Protein AF-A0A832CTZ8-F1 (afdb_monomer_lite)

Foldseek 3Di:
DPDLVVLLCCLAVVDPAPLLNLLLCLPPLNLVQLVVLVVVCVVVVNPDDSCVSDDPVSSVVSSVSSVVSSPDDNVRSNVSNVVSCVPGVPRSVVVVVSVPPD

Sequence (102 aa):
MSNIKSEILKLIDENRSPWVKAAFYSNPRVSSILEKLIDLWEANNRVGIPLDYATKEELEELYNIALSYAYMSDEEARSHLWSISGKSEGSFLSFIRRLLKR

Structure (mmCIF, N/CA/C/O backbone):
data_AF-A0A832CTZ8-F1
#
_entry.id   AF-A0A832CTZ8-F1
#
loop_
_atom_site.group_PDB
_atom_site.id
_atom_site.type_symbol
_atom_site.label_atom_id
_atom_site.label_alt_id
_atom_site.label_comp_id
_atom_site.label_asym_id
_atom_site.label_entity_id
_atom_site.label_seq_id
_atom_site.pdbx_PDB_ins_code
_atom_site.Cartn_x
_atom_site.Cartn_y
_atom_site.Cartn_z
_atom_site.occupancy
_atom_site.B_iso_or_equiv
_atom_site.auth_seq_id
_atom_site.auth_comp_id
_atom_site.auth_asym_id
_atom_site.auth_atom_id
_atom_site.pdbx_PDB_model_num
ATOM 1 N N . MET A 1 1 ? 2.331 21.686 2.764 1.00 40.03 1 MET A N 1
ATOM 2 C CA . MET A 1 1 ? 2.605 20.303 3.203 1.00 40.03 1 MET A CA 1
ATOM 3 C C . MET A 1 1 ? 2.461 19.379 2.010 1.00 40.03 1 MET A C 1
ATOM 5 O O . MET A 1 1 ? 1.340 19.201 1.545 1.00 40.03 1 MET A O 1
ATOM 9 N N . SER A 1 2 ? 3.562 18.832 1.498 1.00 51.06 2 SER A N 1
ATOM 10 C CA . SER A 1 2 ? 3.507 17.723 0.542 1.00 51.06 2 SER A CA 1
ATOM 11 C C . SER A 1 2 ? 2.820 16.549 1.234 1.00 51.06 2 SER A C 1
ATOM 13 O O . SER A 1 2 ? 3.264 16.087 2.282 1.00 51.06 2 SER A O 1
ATOM 15 N N . ASN A 1 3 ? 1.649 16.165 0.737 1.00 78.25 3 ASN A N 1
ATOM 16 C CA . ASN A 1 3 ? 0.855 15.099 1.326 1.00 78.25 3 ASN A CA 1
ATOM 17 C C . ASN A 1 3 ? 1.523 13.785 0.902 1.00 78.25 3 ASN A C 1
ATOM 19 O O . ASN A 1 3 ? 1.448 13.444 -0.275 1.00 78.25 3 ASN A O 1
ATOM 23 N N . ILE A 1 4 ? 2.193 13.078 1.820 1.00 81.38 4 ILE A N 1
ATOM 24 C CA . ILE A 1 4 ? 2.874 11.792 1.543 1.00 81.38 4 ILE A CA 1
ATOM 25 C C . ILE A 1 4 ? 1.951 10.841 0.763 1.00 81.38 4 ILE A C 1
ATOM 27 O O . ILE A 1 4 ? 2.375 10.177 -0.177 1.00 81.38 4 ILE A O 1
ATOM 31 N N . LYS A 1 5 ? 0.648 10.870 1.069 1.00 81.06 5 LYS A N 1
ATOM 32 C CA . LYS A 1 5 ? -0.400 10.155 0.328 1.00 81.06 5 LYS A CA 1
ATOM 33 C C . LYS A 1 5 ? -0.385 10.466 -1.170 1.00 81.06 5 LYS A C 1
ATOM 35 O O . LYS A 1 5 ? -0.394 9.558 -1.992 1.00 81.06 5 LYS A O 1
ATOM 40 N N . SER A 1 6 ? -0.348 11.746 -1.530 1.00 81.75 6 SER A N 1
ATOM 41 C CA . SER A 1 6 ? -0.296 12.183 -2.926 1.00 81.75 6 SER A CA 1
ATOM 42 C C . SER A 1 6 ? 1.012 11.791 -3.606 1.00 81.75 6 SER A C 1
ATOM 44 O O . SER A 1 6 ? 1.000 11.531 -4.802 1.00 81.75 6 SER A O 1
ATOM 46 N N . GLU A 1 7 ? 2.127 11.726 -2.879 1.00 84.69 7 GLU A N 1
ATOM 47 C CA . GLU A 1 7 ? 3.393 11.265 -3.457 1.00 84.69 7 GLU A CA 1
ATOM 48 C C . GLU A 1 7 ? 3.398 9.757 -3.705 1.00 84.69 7 GLU A C 1
ATOM 50 O O . GLU A 1 7 ? 3.804 9.342 -4.785 1.00 84.69 7 GLU A O 1
ATOM 55 N N . ILE A 1 8 ? 2.869 8.941 -2.786 1.00 84.38 8 ILE A N 1
ATOM 56 C CA . ILE A 1 8 ? 2.699 7.491 -3.000 1.00 84.38 8 ILE A CA 1
ATOM 57 C C . ILE A 1 8 ? 1.855 7.236 -4.254 1.00 84.38 8 ILE A C 1
ATOM 59 O O . ILE A 1 8 ? 2.241 6.445 -5.115 1.00 84.38 8 ILE A O 1
ATOM 63 N N . LEU A 1 9 ? 0.728 7.942 -4.385 1.00 80.50 9 LEU A N 1
ATOM 64 C CA . LEU A 1 9 ? -0.145 7.826 -5.555 1.00 80.50 9 LEU A CA 1
ATOM 65 C C . LEU A 1 9 ? 0.576 8.254 -6.842 1.00 80.50 9 LEU A C 1
ATOM 67 O O . LEU A 1 9 ? 0.454 7.589 -7.861 1.00 80.50 9 LEU A O 1
ATOM 71 N N . LYS A 1 10 ? 1.399 9.301 -6.812 1.00 84.12 10 LYS A N 1
ATOM 72 C CA . LYS A 1 10 ? 2.206 9.685 -7.981 1.00 84.12 10 LYS A CA 1
ATOM 73 C C . LYS A 1 10 ? 3.261 8.641 -8.342 1.00 84.12 10 LYS A C 1
ATOM 75 O O . LYS A 1 10 ? 3.420 8.294 -9.506 1.00 84.12 10 LYS A O 1
ATOM 80 N N . LEU A 1 11 ? 3.978 8.124 -7.349 1.00 83.06 11 LEU A N 1
ATOM 81 C CA . LEU A 1 11 ? 5.069 7.171 -7.559 1.00 83.06 11 LEU A CA 1
ATOM 82 C C . LEU A 1 11 ? 4.580 5.819 -8.076 1.00 83.06 11 LEU A C 1
ATOM 84 O O . LEU A 1 11 ? 5.297 5.167 -8.835 1.00 83.06 11 LEU A O 1
ATOM 88 N N . ILE A 1 12 ? 3.380 5.407 -7.662 1.00 81.12 12 ILE A N 1
ATOM 89 C CA . ILE A 1 12 ? 2.809 4.105 -7.999 1.00 81.12 12 ILE A CA 1
ATOM 90 C C . ILE A 1 12 ? 1.706 4.238 -9.043 1.00 81.12 12 ILE A C 1
ATOM 92 O O . ILE A 1 12 ? 1.851 3.686 -10.128 1.00 81.12 12 ILE A O 1
ATOM 96 N N . ASP A 1 13 ? 0.630 4.979 -8.770 1.00 73.00 13 ASP A N 1
ATOM 97 C CA . ASP A 1 13 ? -0.542 5.058 -9.652 1.00 73.00 13 ASP A CA 1
ATOM 98 C C . ASP A 1 13 ? -0.314 5.889 -10.921 1.00 73.00 13 ASP A C 1
ATOM 100 O O . ASP A 1 13 ? -0.854 5.535 -11.973 1.00 73.00 13 ASP A O 1
ATOM 104 N N . GLU A 1 14 ? 0.511 6.936 -10.882 1.00 75.19 14 GLU A N 1
ATOM 105 C CA . GLU A 1 14 ? 0.900 7.670 -12.100 1.00 75.19 14 GLU A CA 1
ATOM 106 C C . GLU A 1 14 ? 2.086 7.018 -12.833 1.00 75.19 14 GLU A C 1
ATOM 108 O O . GLU A 1 14 ? 2.433 7.427 -13.946 1.00 75.19 14 GLU A O 1
ATOM 113 N N . ASN A 1 15 ? 2.680 5.959 -12.268 1.00 74.56 15 ASN A N 1
ATOM 114 C CA . ASN A 1 15 ? 3.728 5.209 -12.946 1.00 74.56 15 ASN A CA 1
ATOM 115 C C . ASN A 1 15 ? 3.167 4.506 -14.188 1.00 74.56 15 ASN A C 1
ATOM 117 O O . ASN A 1 15 ? 2.131 3.832 -14.143 1.00 74.56 15 ASN A O 1
ATOM 121 N N . ARG A 1 16 ? 3.878 4.646 -15.312 1.00 70.69 16 ARG A N 1
ATOM 122 C CA . ARG A 1 16 ? 3.515 4.014 -16.587 1.00 70.69 16 ARG A CA 1
ATOM 123 C C . ARG A 1 16 ? 3.597 2.493 -16.531 1.00 70.69 16 ARG A C 1
ATOM 125 O O . ARG A 1 16 ? 2.933 1.838 -17.330 1.00 70.69 16 ARG A O 1
ATOM 132 N N . SER A 1 17 ? 4.393 1.945 -15.617 1.00 77.88 17 SER A N 1
ATOM 133 C CA . SER A 1 17 ? 4.612 0.510 -15.516 1.00 77.88 17 SER A CA 1
ATOM 134 C C . SER A 1 17 ? 3.508 -0.185 -14.711 1.00 77.88 17 SER A C 1
ATOM 136 O O . SER A 1 17 ? 3.421 -0.003 -13.492 1.00 77.88 17 SER A O 1
ATOM 138 N N . PRO A 1 18 ? 2.678 -1.043 -15.334 1.00 77.12 18 PRO A N 1
ATOM 139 C CA . PRO A 1 18 ? 1.722 -1.863 -14.592 1.00 77.12 18 PRO A CA 1
ATOM 140 C C . PRO A 1 18 ? 2.424 -2.887 -13.682 1.00 77.12 18 PRO A C 1
ATOM 142 O O . PRO A 1 18 ? 1.847 -3.313 -12.682 1.00 77.12 18 PRO A O 1
ATOM 145 N N . TRP A 1 19 ? 3.674 -3.253 -13.988 1.00 80.44 19 TRP A N 1
ATOM 146 C CA . TRP A 1 19 ? 4.467 -4.194 -13.195 1.00 80.44 19 TRP A CA 1
ATOM 147 C C . TRP A 1 19 ? 4.918 -3.596 -11.870 1.00 80.44 19 TRP A C 1
ATOM 149 O O . TRP A 1 19 ? 4.834 -4.275 -10.851 1.00 80.44 19 TRP A O 1
ATOM 159 N N . VAL A 1 20 ? 5.318 -2.322 -11.860 1.00 83.00 20 VAL A N 1
ATOM 160 C CA . VAL A 1 20 ? 5.671 -1.595 -10.628 1.00 83.00 20 VAL A CA 1
ATOM 161 C C . VAL A 1 20 ? 4.480 -1.549 -9.671 1.00 83.00 20 VAL A C 1
ATOM 163 O O . VAL A 1 20 ? 4.626 -1.867 -8.491 1.00 83.00 20 VAL A O 1
ATOM 166 N N . LYS A 1 21 ? 3.279 -1.258 -10.188 1.00 83.06 21 LYS A N 1
ATOM 167 C CA . LYS A 1 21 ? 2.038 -1.283 -9.397 1.00 83.06 21 LYS A CA 1
ATOM 168 C C . LYS A 1 21 ? 1.777 -2.664 -8.809 1.00 83.06 21 LYS A C 1
ATOM 170 O O . LYS A 1 21 ? 1.568 -2.801 -7.606 1.00 83.06 21 LYS A O 1
ATOM 175 N N . ALA A 1 22 ? 1.814 -3.694 -9.652 1.00 79.94 22 ALA A N 1
ATOM 176 C CA . ALA A 1 22 ? 1.572 -5.063 -9.218 1.00 79.94 22 ALA A CA 1
ATOM 177 C C . ALA A 1 22 ? 2.601 -5.524 -8.171 1.00 79.94 22 ALA A C 1
ATOM 179 O O . ALA A 1 22 ? 2.219 -6.122 -7.167 1.00 79.94 22 ALA A O 1
ATOM 180 N N . ALA A 1 23 ? 3.885 -5.214 -8.364 1.00 83.00 23 ALA A N 1
ATOM 181 C CA . ALA A 1 23 ? 4.956 -5.557 -7.431 1.00 83.00 23 ALA A CA 1
ATOM 182 C C . ALA A 1 23 ? 4.792 -4.848 -6.079 1.00 83.00 23 ALA A C 1
ATOM 184 O O . ALA A 1 23 ? 4.916 -5.494 -5.038 1.00 83.00 23 ALA A O 1
ATOM 185 N N . PHE A 1 24 ? 4.442 -3.558 -6.093 1.00 86.06 24 PHE A N 1
ATOM 186 C CA . PHE A 1 24 ? 4.178 -2.777 -4.886 1.00 86.06 24 PHE A CA 1
ATOM 187 C C . PHE A 1 24 ? 3.036 -3.376 -4.060 1.00 86.06 24 PHE A C 1
ATOM 189 O O . PHE A 1 24 ? 3.226 -3.687 -2.886 1.00 86.06 24 PHE A O 1
ATOM 196 N N . TYR A 1 25 ? 1.872 -3.611 -4.671 1.00 82.44 25 TYR A N 1
ATOM 197 C CA . TYR A 1 25 ? 0.723 -4.176 -3.955 1.00 82.44 25 TYR A CA 1
ATOM 198 C C . TYR A 1 25 ? 0.903 -5.648 -3.569 1.00 82.44 25 TYR A C 1
ATOM 200 O O . TYR A 1 25 ? 0.234 -6.128 -2.659 1.00 82.44 25 TYR A O 1
ATOM 208 N N . SER A 1 26 ? 1.809 -6.367 -4.232 1.00 80.12 26 SER A N 1
ATOM 209 C CA . SER A 1 26 ? 2.152 -7.743 -3.860 1.00 80.12 26 SER A CA 1
ATOM 210 C C . SER A 1 26 ? 3.146 -7.814 -2.701 1.00 80.12 26 SER A C 1
ATOM 212 O O . SER A 1 26 ? 3.339 -8.889 -2.133 1.00 80.12 26 SER A O 1
ATOM 214 N N . ASN A 1 27 ? 3.790 -6.702 -2.330 1.00 85.38 27 ASN A N 1
ATOM 215 C CA . ASN A 1 27 ? 4.730 -6.678 -1.219 1.00 85.38 27 ASN A CA 1
ATOM 216 C C . ASN A 1 27 ? 4.008 -7.061 0.095 1.00 85.38 27 ASN A C 1
ATOM 218 O O . ASN A 1 27 ? 3.037 -6.399 0.464 1.00 85.38 27 ASN A O 1
ATOM 222 N N . PRO A 1 28 ? 4.475 -8.086 0.840 1.00 84.62 28 PRO A N 1
ATOM 223 C CA . PRO A 1 28 ? 3.787 -8.562 2.043 1.00 84.62 28 PRO A CA 1
ATOM 224 C C . PRO A 1 28 ? 3.581 -7.484 3.107 1.00 84.62 28 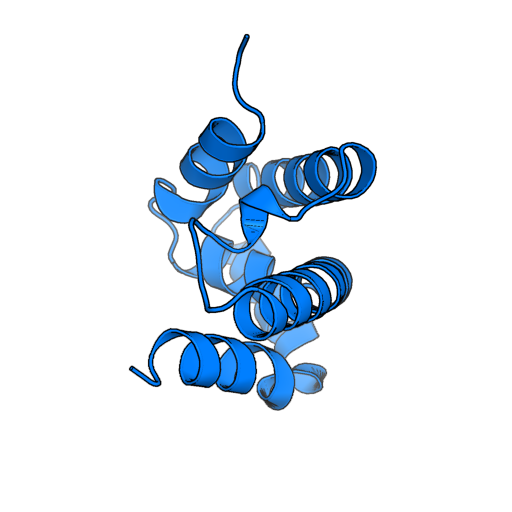PRO A C 1
ATOM 226 O O . PRO A 1 28 ? 2.568 -7.482 3.804 1.00 84.62 28 PRO A O 1
ATOM 229 N N . ARG A 1 29 ? 4.531 -6.549 3.229 1.00 87.50 29 ARG A N 1
ATOM 230 C CA . ARG A 1 29 ? 4.452 -5.458 4.199 1.00 87.50 29 ARG A CA 1
ATOM 231 C C . ARG A 1 29 ? 3.402 -4.432 3.792 1.00 87.50 29 ARG A C 1
ATOM 233 O O . ARG A 1 29 ? 2.584 -4.049 4.622 1.00 87.50 29 ARG A O 1
ATOM 240 N N . VAL A 1 30 ? 3.389 -4.053 2.513 1.00 89.00 30 VAL A N 1
ATOM 241 C CA . VAL A 1 30 ? 2.368 -3.165 1.936 1.00 89.00 30 VAL A CA 1
ATOM 242 C C . VAL A 1 30 ? 0.985 -3.784 2.088 1.00 89.00 30 VAL A C 1
ATOM 244 O O . VAL A 1 30 ? 0.082 -3.117 2.584 1.00 89.00 30 VAL A O 1
ATOM 247 N N . SER A 1 31 ? 0.833 -5.060 1.725 1.00 85.69 31 SER A N 1
ATOM 248 C CA . SER A 1 31 ? -0.449 -5.757 1.833 1.00 85.69 31 SER A CA 1
ATOM 249 C C . SER A 1 31 ? -0.941 -5.803 3.278 1.00 85.69 31 SER A C 1
ATOM 251 O O . SER A 1 31 ? -2.075 -5.428 3.550 1.00 85.69 31 SER A O 1
ATOM 253 N N . SER A 1 32 ? -0.065 -6.137 4.231 1.00 88.25 32 SER A N 1
ATOM 254 C CA . SER A 1 32 ? -0.412 -6.178 5.656 1.00 88.25 32 SER A CA 1
ATOM 255 C C . SER A 1 32 ? -0.886 -4.824 6.201 1.00 88.25 32 SER A C 1
ATOM 257 O O . SER A 1 32 ? -1.878 -4.768 6.929 1.00 88.25 32 SER A O 1
ATOM 259 N N . ILE A 1 33 ? -0.213 -3.729 5.828 1.00 90.81 33 ILE A N 1
ATOM 260 C CA . ILE A 1 33 ? -0.642 -2.374 6.199 1.00 90.81 33 ILE A CA 1
ATOM 261 C C . ILE A 1 33 ? -1.997 -2.075 5.551 1.00 90.81 33 ILE A C 1
ATOM 263 O O . ILE A 1 33 ? -2.947 -1.728 6.245 1.00 90.81 33 ILE A O 1
ATOM 267 N N . LEU A 1 34 ? -2.126 -2.254 4.236 1.00 87.62 34 LEU A N 1
ATOM 268 C CA . LEU A 1 34 ? -3.353 -1.936 3.504 1.00 87.62 34 LEU A CA 1
ATOM 269 C C . LEU A 1 34 ? -4.565 -2.758 3.964 1.00 87.62 34 LEU A C 1
ATOM 271 O O . LEU A 1 34 ? -5.665 -2.213 4.034 1.00 87.62 34 LEU A O 1
ATOM 275 N N . GLU A 1 35 ? -4.385 -4.035 4.299 1.00 87.94 35 GLU A N 1
ATOM 276 C CA . GLU A 1 35 ? -5.436 -4.889 4.860 1.00 87.94 35 GLU A CA 1
ATOM 277 C C . GLU A 1 35 ? -5.978 -4.290 6.162 1.00 87.94 35 GLU A C 1
ATOM 279 O O . GLU A 1 35 ? -7.187 -4.062 6.262 1.00 87.94 35 GLU A O 1
ATOM 284 N N . LYS A 1 36 ? -5.090 -3.914 7.093 1.00 90.88 36 LYS A N 1
ATOM 285 C CA . LYS A 1 36 ? -5.457 -3.227 8.342 1.00 90.88 36 LYS A CA 1
ATOM 286 C C . LYS A 1 36 ? -6.193 -1.911 8.075 1.00 90.88 36 LYS A C 1
ATOM 288 O O . LYS A 1 36 ? -7.196 -1.622 8.726 1.00 90.88 36 LYS A O 1
ATOM 293 N N . LEU A 1 37 ? -5.716 -1.105 7.127 1.00 90.50 37 LEU A N 1
ATOM 294 C CA . LEU A 1 37 ? -6.345 0.177 6.791 1.00 90.50 37 LEU A CA 1
ATOM 295 C C . LEU A 1 37 ? -7.739 0.007 6.198 1.00 90.50 37 LEU A C 1
ATOM 297 O O . LEU A 1 37 ? -8.637 0.789 6.503 1.00 90.50 37 LEU A O 1
ATOM 301 N N . ILE A 1 38 ? -7.937 -1.013 5.364 1.00 86.62 38 ILE A N 1
ATOM 302 C CA . ILE A 1 38 ? -9.261 -1.333 4.836 1.00 86.62 38 ILE A CA 1
ATOM 303 C C . ILE A 1 38 ? -10.175 -1.806 5.959 1.00 86.62 38 ILE A C 1
ATOM 305 O O . ILE A 1 38 ? -11.315 -1.365 5.995 1.00 86.62 38 ILE A O 1
ATOM 309 N N . ASP A 1 39 ? -9.702 -2.642 6.885 1.00 90.25 39 ASP A N 1
ATOM 310 C CA . ASP A 1 39 ? -10.528 -3.082 8.015 1.00 90.25 39 ASP A CA 1
ATOM 311 C C . ASP A 1 39 ? -10.999 -1.883 8.852 1.00 90.25 39 ASP A C 1
ATOM 313 O O . ASP A 1 39 ? -12.171 -1.796 9.219 1.00 90.25 39 ASP A O 1
ATOM 317 N N . LEU A 1 40 ? -10.115 -0.905 9.087 1.00 91.12 40 LEU A N 1
ATOM 318 C CA . LEU A 1 40 ? -10.471 0.355 9.742 1.00 91.12 40 LEU A CA 1
ATOM 319 C C . LEU A 1 40 ? -11.466 1.170 8.911 1.00 91.12 40 LEU A C 1
ATOM 321 O O . LEU A 1 40 ? -12.447 1.673 9.453 1.00 91.12 40 LEU A O 1
ATOM 325 N N . TRP A 1 41 ? -11.249 1.288 7.606 1.00 91.81 41 TRP A N 1
ATOM 326 C CA . TRP A 1 41 ? -12.147 2.002 6.702 1.00 91.81 41 TRP A CA 1
ATOM 327 C C . TRP A 1 41 ? -13.540 1.365 6.668 1.00 91.81 41 TRP A C 1
ATOM 329 O O . TRP A 1 41 ? -14.541 2.067 6.798 1.00 91.81 41 TRP A O 1
ATOM 339 N N . GLU A 1 42 ? -13.628 0.038 6.579 1.00 89.69 42 GLU A N 1
ATOM 340 C CA . GLU A 1 42 ? -14.885 -0.713 6.619 1.00 89.69 42 GLU A CA 1
ATOM 341 C C . GLU A 1 42 ? -15.586 -0.570 7.973 1.00 89.69 42 GLU A C 1
ATOM 343 O O . GLU A 1 42 ? -16.785 -0.285 8.004 1.00 89.69 42 GLU A O 1
ATOM 348 N N . ALA A 1 43 ? -14.846 -0.660 9.082 1.00 92.12 43 ALA A N 1
ATOM 349 C CA . ALA A 1 43 ? -15.379 -0.428 10.425 1.00 92.12 43 ALA A CA 1
ATOM 350 C C . ALA A 1 43 ? -15.903 1.007 10.620 1.00 92.12 43 ALA A C 1
ATOM 352 O O . ALA A 1 43 ? -16.806 1.235 11.423 1.00 92.12 43 ALA A O 1
ATOM 353 N N . ASN A 1 44 ? -15.377 1.972 9.862 1.00 92.06 44 ASN A N 1
ATOM 354 C CA . ASN A 1 44 ? -15.791 3.374 9.884 1.00 92.06 44 ASN A CA 1
ATOM 355 C C . ASN A 1 44 ? -16.744 3.740 8.728 1.00 92.06 44 ASN A C 1
ATOM 357 O O . ASN A 1 44 ? -16.752 4.881 8.267 1.00 92.06 44 ASN A O 1
ATOM 361 N N . ASN A 1 45 ? -17.572 2.796 8.263 1.00 90.19 45 ASN A N 1
ATOM 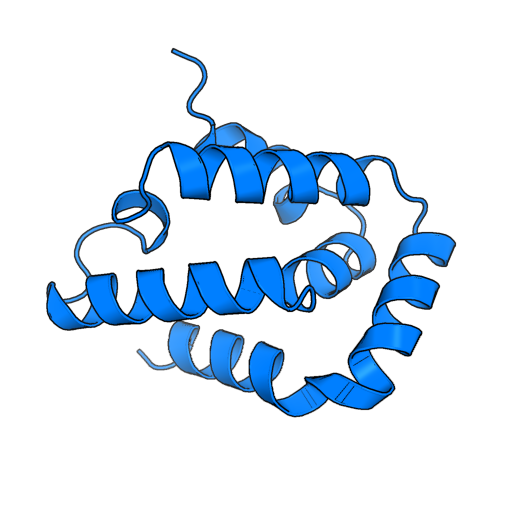362 C CA . ASN A 1 45 ? -18.583 3.004 7.210 1.00 90.19 45 ASN A CA 1
ATOM 363 C C . ASN A 1 45 ? -18.019 3.516 5.876 1.00 90.19 45 ASN A C 1
ATOM 365 O O . ASN A 1 45 ? -18.712 4.199 5.122 1.00 90.19 45 ASN A O 1
ATOM 369 N N . ARG A 1 46 ? -16.765 3.175 5.570 1.00 86.81 46 ARG A N 1
ATOM 370 C CA . ARG A 1 46 ? -16.095 3.514 4.312 1.00 86.81 46 ARG A CA 1
ATOM 371 C C . ARG A 1 46 ? -16.023 5.026 4.042 1.00 86.81 46 ARG A C 1
ATOM 373 O O . ARG A 1 46 ? -16.075 5.462 2.893 1.00 86.81 46 ARG A O 1
ATOM 380 N N . VAL A 1 47 ? -15.900 5.843 5.090 1.00 88.94 47 VAL A N 1
ATOM 381 C CA . VAL A 1 47 ? -15.730 7.299 4.960 1.00 88.94 47 VAL A CA 1
ATOM 382 C C . VAL A 1 47 ? -14.311 7.621 4.470 1.00 88.94 47 VAL A C 1
ATOM 384 O O . VAL A 1 47 ? -13.341 7.107 5.008 1.00 88.94 47 VAL A O 1
ATOM 387 N N . GLY A 1 48 ? -14.162 8.472 3.450 1.00 86.38 48 GLY A N 1
ATOM 388 C CA . GLY A 1 48 ? -12.843 8.829 2.899 1.00 86.38 48 GLY A CA 1
ATOM 389 C C . GLY A 1 48 ? -12.177 7.675 2.139 1.00 86.38 48 GLY A C 1
ATOM 390 O O . GLY A 1 48 ? -12.865 6.887 1.486 1.00 86.38 48 GLY A O 1
ATOM 391 N N . ILE A 1 49 ? -10.846 7.574 2.209 1.00 84.69 49 ILE A N 1
ATOM 392 C CA . ILE A 1 49 ? -10.067 6.469 1.618 1.00 84.69 49 ILE A CA 1
ATOM 393 C C . ILE A 1 49 ? -9.300 5.685 2.697 1.00 84.69 49 ILE A C 1
ATOM 395 O O . ILE A 1 49 ? -8.958 6.259 3.726 1.00 84.69 49 ILE A O 1
ATOM 399 N N . PRO A 1 50 ? -8.936 4.406 2.473 1.00 84.94 50 PRO A N 1
ATOM 400 C CA . PRO A 1 50 ? -8.189 3.615 3.461 1.00 84.94 50 PRO A CA 1
ATOM 401 C C . PRO A 1 50 ? -6.903 4.289 3.969 1.00 84.94 50 PRO A C 1
ATOM 403 O O . PRO A 1 50 ? -6.605 4.248 5.157 1.00 84.94 50 PRO A O 1
ATOM 406 N N . LEU A 1 51 ? -6.178 4.992 3.092 1.00 86.19 51 LEU A N 1
ATOM 407 C CA . LEU A 1 51 ? -4.971 5.754 3.443 1.00 86.19 51 LEU A CA 1
ATOM 408 C C . LEU A 1 51 ? -5.216 6.893 4.451 1.00 86.19 51 LEU A C 1
ATOM 410 O O . LEU A 1 51 ? -4.258 7.369 5.054 1.00 86.19 51 LEU A O 1
ATOM 414 N N . ASP A 1 52 ? -6.457 7.350 4.646 1.00 86.94 52 ASP A N 1
ATOM 415 C CA . ASP A 1 52 ? -6.787 8.343 5.680 1.00 86.94 52 ASP A CA 1
ATOM 416 C C . ASP A 1 52 ? -6.733 7.760 7.096 1.00 86.94 52 ASP A C 1
ATOM 418 O O . ASP A 1 52 ? -6.556 8.508 8.054 1.00 86.94 52 ASP A O 1
ATOM 422 N N . TYR A 1 53 ? -6.840 6.437 7.224 1.00 89.06 53 TYR A N 1
ATOM 423 C CA . TYR A 1 53 ? -6.780 5.717 8.497 1.00 89.06 53 TYR A CA 1
ATOM 424 C C . TYR A 1 53 ? -5.355 5.300 8.870 1.00 89.06 53 TYR A C 1
ATOM 426 O O . TYR A 1 53 ? -5.150 4.701 9.925 1.00 89.06 53 TYR A O 1
ATOM 434 N N . ALA A 1 54 ? -4.379 5.595 8.008 1.00 89.69 54 ALA A N 1
ATOM 435 C CA . ALA A 1 54 ? -2.987 5.234 8.217 1.00 89.69 54 ALA A CA 1
ATOM 436 C C . ALA A 1 54 ? -2.326 6.121 9.263 1.00 89.69 54 ALA A C 1
ATOM 438 O O . ALA A 1 54 ? -2.508 7.344 9.269 1.00 89.69 54 ALA A O 1
ATOM 439 N N . THR A 1 55 ? -1.503 5.515 10.118 1.00 92.06 55 THR A N 1
ATOM 440 C CA . THR A 1 55 ? -0.616 6.303 10.976 1.00 92.06 55 THR A CA 1
ATOM 441 C C . THR A 1 55 ? 0.478 6.963 10.144 1.00 92.06 55 THR A C 1
ATOM 443 O O . THR A 1 55 ? 0.733 6.612 8.987 1.00 92.06 55 THR A O 1
ATOM 446 N N . LYS A 1 56 ? 1.157 7.946 10.739 1.00 89.62 56 LYS A N 1
ATOM 447 C CA . LYS A 1 56 ? 2.274 8.619 10.079 1.00 89.62 56 LYS A CA 1
ATOM 448 C C . LYS A 1 56 ? 3.395 7.629 9.737 1.00 89.62 56 LYS A C 1
ATOM 450 O O . LYS A 1 56 ? 3.924 7.696 8.634 1.00 89.62 56 LYS A O 1
ATOM 455 N N . GLU A 1 57 ? 3.713 6.705 10.641 1.00 90.25 57 GLU A N 1
ATOM 456 C CA . GLU A 1 57 ? 4.734 5.677 10.418 1.00 90.25 57 GLU A CA 1
ATOM 457 C C . GLU A 1 57 ? 4.347 4.729 9.278 1.00 90.25 57 GLU A C 1
ATOM 459 O O . GLU A 1 57 ? 5.178 4.416 8.431 1.00 90.25 57 GLU A O 1
ATOM 464 N N . GLU A 1 58 ? 3.079 4.313 9.209 1.00 91.06 58 GLU A N 1
ATOM 465 C CA . GLU A 1 58 ? 2.576 3.459 8.126 1.00 91.06 58 GLU A CA 1
ATOM 466 C C . GLU A 1 58 ? 2.633 4.175 6.771 1.00 91.06 58 GLU A C 1
ATOM 468 O O . GLU A 1 58 ? 3.001 3.570 5.765 1.00 91.06 58 GLU A O 1
ATOM 473 N N . LEU A 1 59 ? 2.322 5.475 6.735 1.00 90.25 59 LEU A N 1
ATOM 474 C CA . LEU A 1 59 ? 2.457 6.294 5.528 1.00 90.25 59 LEU A CA 1
ATOM 475 C C . LEU A 1 59 ? 3.914 6.441 5.087 1.00 90.25 59 LEU A C 1
ATOM 477 O O . LEU A 1 59 ? 4.201 6.324 3.898 1.00 90.25 59 LEU A O 1
ATOM 481 N N . GLU A 1 60 ? 4.831 6.689 6.020 1.00 90.75 60 GLU A N 1
ATOM 482 C CA . GLU A 1 60 ? 6.266 6.762 5.727 1.00 90.75 60 GLU A CA 1
ATOM 483 C C . GLU A 1 60 ? 6.799 5.414 5.226 1.00 90.75 60 GLU A C 1
ATOM 485 O O . GLU A 1 60 ? 7.577 5.367 4.273 1.00 90.75 60 GLU A O 1
ATOM 490 N N . GLU A 1 61 ? 6.345 4.305 5.807 1.00 91.25 61 GLU A N 1
ATOM 491 C CA . GLU A 1 61 ? 6.727 2.963 5.377 1.00 91.25 61 GLU A CA 1
ATOM 492 C C . GLU A 1 61 ? 6.22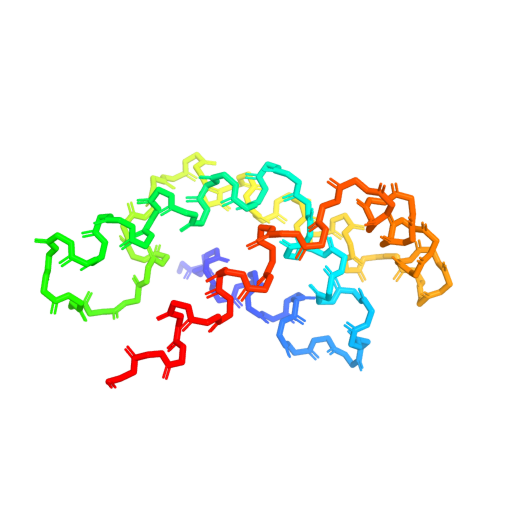0 2.653 3.960 1.00 91.25 61 GLU A C 1
ATOM 494 O O . GLU A 1 61 ? 7.006 2.252 3.098 1.00 91.25 61 GLU A O 1
ATOM 499 N N . LEU A 1 62 ? 4.941 2.923 3.676 1.00 89.50 62 LEU A N 1
ATOM 500 C CA . LEU A 1 62 ? 4.375 2.793 2.329 1.00 89.50 62 LEU A CA 1
ATOM 501 C C . LEU A 1 62 ? 5.120 3.664 1.312 1.00 89.50 62 LEU A C 1
ATOM 503 O O . LEU A 1 62 ? 5.374 3.216 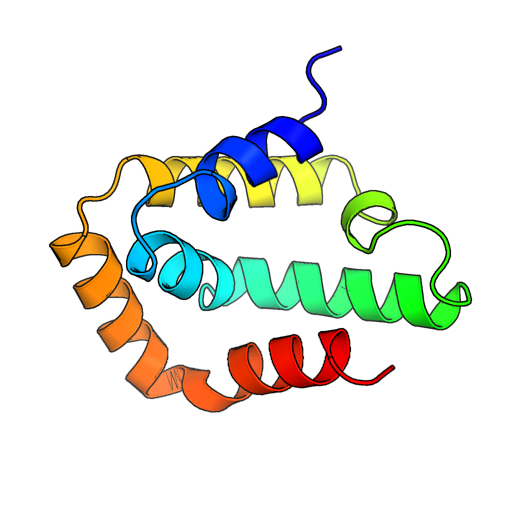0.195 1.00 89.50 62 LEU A O 1
ATOM 507 N N . TYR A 1 63 ? 5.507 4.880 1.696 1.00 90.44 63 TYR A N 1
ATOM 508 C CA . TYR A 1 63 ? 6.265 5.795 0.846 1.00 90.44 63 TYR A CA 1
ATOM 509 C C . TYR A 1 63 ? 7.677 5.296 0.534 1.00 90.44 63 TYR A C 1
ATOM 511 O O . TYR A 1 63 ? 8.080 5.287 -0.628 1.00 90.44 63 TYR A O 1
ATOM 519 N N . ASN A 1 64 ? 8.412 4.811 1.533 1.00 90.44 64 ASN A N 1
ATOM 520 C CA . ASN A 1 64 ? 9.757 4.267 1.330 1.00 90.44 64 ASN A CA 1
ATOM 521 C C . ASN A 1 64 ? 9.745 3.033 0.417 1.00 90.44 64 ASN A C 1
ATOM 523 O O . ASN A 1 64 ? 10.605 2.876 -0.458 1.00 90.44 64 ASN A O 1
ATOM 527 N N . ILE A 1 65 ? 8.740 2.171 0.581 1.00 89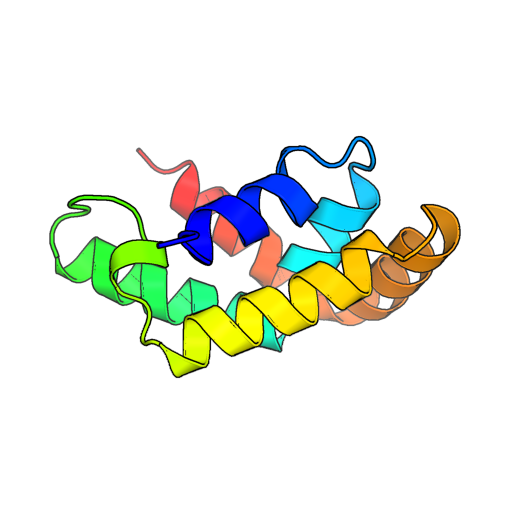.88 65 ILE A N 1
ATOM 528 C CA . ILE A 1 65 ? 8.550 1.019 -0.299 1.00 89.88 65 ILE A CA 1
ATOM 529 C C . ILE A 1 65 ? 8.173 1.492 -1.708 1.00 89.88 65 ILE A C 1
ATOM 531 O O . ILE A 1 65 ? 8.738 1.006 -2.687 1.00 89.88 65 ILE A O 1
ATOM 535 N N . ALA A 1 66 ? 7.277 2.475 -1.825 1.00 88.00 66 ALA A N 1
ATOM 536 C CA . ALA A 1 66 ? 6.860 3.025 -3.110 1.00 88.00 66 ALA A CA 1
ATOM 537 C C . ALA A 1 66 ? 8.030 3.630 -3.892 1.00 88.00 66 ALA A C 1
ATOM 539 O O . ALA A 1 66 ? 8.169 3.354 -5.080 1.00 88.00 66 ALA A O 1
ATOM 540 N N . LEU A 1 67 ? 8.905 4.388 -3.224 1.00 88.69 67 LEU A N 1
ATOM 541 C CA . LEU A 1 67 ? 10.139 4.906 -3.817 1.00 88.69 67 LEU A CA 1
ATOM 542 C C . LEU A 1 67 ? 11.009 3.773 -4.359 1.00 88.69 67 LEU A C 1
ATOM 544 O O . LEU A 1 67 ? 11.439 3.827 -5.506 1.00 88.69 67 LEU A O 1
ATOM 548 N N . SER A 1 68 ? 11.222 2.725 -3.560 1.00 86.75 68 SER A N 1
ATOM 549 C CA . SER A 1 68 ? 12.068 1.592 -3.950 1.00 86.75 68 SER A CA 1
ATOM 550 C C . SER A 1 68 ? 11.586 0.940 -5.247 1.00 86.75 68 SER A C 1
ATOM 552 O O . SER A 1 68 ? 12.395 0.668 -6.127 1.00 86.75 68 SER A O 1
ATOM 554 N N . TYR A 1 69 ? 10.273 0.744 -5.398 1.00 84.12 69 TYR A N 1
ATOM 555 C CA . TYR A 1 69 ? 9.693 0.188 -6.623 1.00 84.12 69 TYR A CA 1
ATOM 556 C C . TYR A 1 69 ? 9.608 1.199 -7.775 1.00 84.12 69 TYR A C 1
ATOM 558 O O . TYR A 1 69 ? 9.722 0.803 -8.929 1.00 84.12 69 TYR A O 1
ATOM 566 N N . ALA A 1 70 ? 9.429 2.492 -7.500 1.00 83.31 70 ALA A N 1
ATOM 567 C CA . ALA A 1 70 ? 9.342 3.523 -8.536 1.00 83.31 70 ALA A CA 1
ATOM 568 C C . ALA A 1 70 ? 10.661 3.727 -9.299 1.00 83.31 70 ALA A C 1
ATOM 570 O O . ALA A 1 70 ? 10.629 4.101 -10.470 1.00 83.31 70 ALA A O 1
ATOM 571 N N . TYR A 1 71 ? 11.801 3.466 -8.655 1.00 81.50 71 TYR A N 1
ATOM 572 C CA . TYR A 1 71 ? 13.117 3.491 -9.300 1.00 81.50 71 TYR A CA 1
ATOM 573 C C . TYR A 1 71 ? 13.509 2.160 -9.963 1.00 81.50 71 TYR A C 1
ATOM 575 O O . TYR A 1 71 ? 14.554 2.108 -10.607 1.00 81.50 71 TYR A O 1
ATOM 583 N N . MET A 1 72 ? 12.701 1.101 -9.829 1.00 80.38 72 MET A N 1
ATOM 584 C CA . MET A 1 72 ? 12.956 -0.178 -10.498 1.00 80.38 72 MET A CA 1
ATOM 585 C C . MET A 1 72 ? 12.533 -0.137 -11.965 1.00 80.38 72 MET A C 1
ATOM 587 O O . MET A 1 72 ? 11.514 0.448 -12.335 1.00 80.38 72 MET A O 1
ATOM 591 N N . SER A 1 73 ? 13.295 -0.839 -12.796 1.00 81.12 73 SER A N 1
ATOM 592 C CA . SER A 1 73 ? 12.934 -1.114 -14.185 1.00 81.12 73 SER A CA 1
ATOM 593 C C . SER A 1 73 ? 11.789 -2.128 -14.260 1.00 81.12 73 SER A C 1
ATOM 595 O O . SER A 1 73 ? 11.618 -2.962 -13.371 1.00 81.12 73 SER A O 1
ATOM 597 N N . ASP A 1 74 ? 11.043 -2.134 -15.367 1.00 77.56 74 ASP A N 1
ATOM 598 C CA . ASP A 1 74 ? 9.947 -3.092 -15.600 1.00 77.56 74 ASP A CA 1
ATOM 599 C C . ASP A 1 74 ? 10.379 -4.557 -15.433 1.00 77.56 74 ASP A C 1
ATOM 601 O O . ASP A 1 74 ? 9.630 -5.372 -14.892 1.00 77.56 74 ASP A O 1
ATOM 605 N N . GLU A 1 75 ? 11.592 -4.894 -15.875 1.00 80.38 75 GLU A N 1
ATOM 606 C CA . GLU A 1 75 ? 12.153 -6.241 -15.750 1.00 80.38 75 GLU A CA 1
ATOM 607 C C . GLU A 1 75 ? 12.445 -6.616 -14.290 1.00 80.38 75 GLU A C 1
ATOM 609 O O . GLU A 1 75 ? 12.122 -7.723 -13.854 1.00 80.38 75 GLU A O 1
ATOM 614 N N . GLU A 1 76 ? 12.960 -5.672 -13.500 1.00 81.25 76 GLU A N 1
ATOM 615 C CA . GLU A 1 76 ? 13.222 -5.855 -12.070 1.00 81.25 76 GLU A CA 1
ATOM 616 C C . GLU A 1 76 ? 11.914 -5.993 -11.289 1.00 81.25 76 GLU A C 1
ATOM 618 O O . GLU A 1 76 ? 11.761 -6.924 -10.496 1.00 81.25 76 GLU A O 1
ATOM 623 N N . ALA A 1 77 ? 10.934 -5.129 -11.571 1.00 79.38 77 ALA A N 1
ATOM 624 C CA . ALA A 1 77 ? 9.609 -5.183 -10.964 1.00 79.38 77 ALA A CA 1
ATOM 625 C C . ALA A 1 77 ? 8.903 -6.508 -11.279 1.00 79.38 77 ALA A C 1
ATOM 627 O O . ALA A 1 77 ? 8.322 -7.135 -10.391 1.00 79.38 77 ALA A O 1
ATOM 628 N N . ARG A 1 78 ? 8.996 -6.983 -12.526 1.00 76.00 78 ARG A N 1
ATOM 629 C CA . ARG A 1 78 ? 8.424 -8.267 -12.945 1.00 76.00 78 ARG A CA 1
ATOM 630 C C . ARG A 1 78 ? 9.140 -9.458 -12.308 1.00 76.00 78 ARG A C 1
ATOM 632 O O . ARG A 1 78 ? 8.470 -10.406 -11.901 1.00 76.00 78 ARG A O 1
ATOM 639 N N . SER A 1 79 ? 10.466 -9.412 -12.187 1.00 81.62 79 SER A N 1
ATOM 640 C CA . SER A 1 79 ? 11.253 -10.442 -11.496 1.00 81.62 79 SER A CA 1
ATOM 641 C C . SER A 1 79 ? 10.889 -10.522 -10.009 1.00 81.62 79 SER A C 1
ATOM 643 O O . SER A 1 79 ? 10.580 -11.602 -9.493 1.00 81.62 79 SER A O 1
ATOM 645 N N . HIS A 1 80 ? 10.805 -9.371 -9.334 1.00 78.12 80 HIS A N 1
ATOM 646 C CA . HIS A 1 80 ? 10.330 -9.279 -7.954 1.00 78.12 80 HIS A CA 1
ATOM 647 C C . HIS A 1 80 ? 8.908 -9.814 -7.808 1.00 78.12 80 HIS A C 1
ATOM 649 O O . HIS A 1 80 ? 8.645 -10.621 -6.917 1.00 78.12 80 HIS A O 1
ATOM 655 N N . LEU A 1 81 ? 8.003 -9.408 -8.700 1.00 73.25 81 LEU A N 1
ATOM 656 C CA . LEU A 1 81 ? 6.626 -9.878 -8.695 1.00 73.25 81 LEU A CA 1
ATOM 657 C C . LEU A 1 81 ? 6.554 -11.393 -8.873 1.00 73.25 81 LEU A C 1
ATOM 659 O O . LEU A 1 81 ? 5.816 -12.024 -8.137 1.00 73.25 81 LEU A O 1
ATOM 663 N N . TRP A 1 82 ? 7.316 -11.996 -9.788 1.00 70.50 82 TRP A N 1
ATOM 664 C CA . TRP A 1 82 ? 7.321 -13.450 -9.994 1.00 70.50 82 TRP A CA 1
ATOM 665 C C . TRP A 1 82 ? 7.837 -14.208 -8.763 1.00 70.50 82 TRP A C 1
ATOM 667 O O . TRP A 1 82 ? 7.240 -15.199 -8.339 1.00 70.50 82 TRP A O 1
ATOM 677 N N . SER A 1 83 ? 8.891 -13.688 -8.130 1.00 70.19 83 SER A N 1
ATOM 678 C CA . SER A 1 83 ? 9.434 -14.225 -6.876 1.00 70.19 83 SER A CA 1
ATOM 679 C C . SER A 1 83 ? 8.415 -14.174 -5.726 1.00 70.19 83 SER A C 1
ATOM 681 O O . SER A 1 83 ? 8.334 -15.090 -4.905 1.00 70.19 83 SER A O 1
ATOM 683 N N . ILE A 1 84 ? 7.586 -13.127 -5.692 1.00 67.50 84 ILE A N 1
ATOM 684 C CA . ILE A 1 84 ? 6.525 -12.936 -4.693 1.00 67.50 84 ILE A CA 1
ATOM 685 C C . ILE A 1 84 ? 5.247 -13.722 -5.058 1.00 67.50 84 ILE A C 1
ATOM 687 O O . ILE A 1 84 ? 4.595 -14.297 -4.187 1.00 67.50 84 ILE A O 1
ATOM 691 N N . SER A 1 85 ? 4.891 -13.786 -6.340 1.00 59.91 85 SER A N 1
ATOM 692 C CA . SER A 1 85 ? 3.674 -14.399 -6.889 1.00 59.91 85 SER A CA 1
ATOM 693 C C . SER A 1 85 ? 3.668 -15.914 -6.722 1.00 59.91 85 SER A C 1
ATOM 695 O O . SER A 1 85 ? 2.619 -16.461 -6.393 1.00 59.91 85 SER A O 1
ATOM 697 N N . GLY A 1 86 ? 4.834 -16.571 -6.769 1.00 56.12 86 GLY A N 1
ATOM 698 C CA . GLY A 1 86 ? 4.970 -17.979 -6.374 1.00 56.12 86 GLY A CA 1
ATOM 699 C C . GLY A 1 86 ? 4.575 -18.275 -4.915 1.00 56.12 86 GLY A C 1
ATOM 700 O O . GLY A 1 86 ? 4.517 -19.440 -4.528 1.00 56.12 86 GLY A O 1
ATOM 701 N N . LYS A 1 87 ? 4.304 -17.242 -4.099 1.00 53.12 87 LYS A N 1
ATOM 702 C CA . LYS A 1 87 ? 3.870 -17.344 -2.696 1.00 53.12 87 LYS A CA 1
ATOM 703 C C . LYS A 1 87 ? 2.581 -16.573 -2.351 1.00 53.12 87 LYS A C 1
ATOM 705 O O . LYS A 1 87 ? 2.013 -16.853 -1.302 1.00 53.12 87 LYS A O 1
ATOM 710 N N . SER A 1 88 ? 2.127 -15.608 -3.164 1.00 53.34 88 SER A N 1
ATOM 711 C CA . SER A 1 88 ? 1.196 -14.545 -2.713 1.00 53.34 88 SER A CA 1
ATOM 712 C C . SER A 1 88 ? 0.039 -14.210 -3.675 1.00 53.34 88 SER A C 1
ATOM 714 O O . SER A 1 88 ? -0.540 -13.126 -3.610 1.00 53.34 88 SER A O 1
ATOM 716 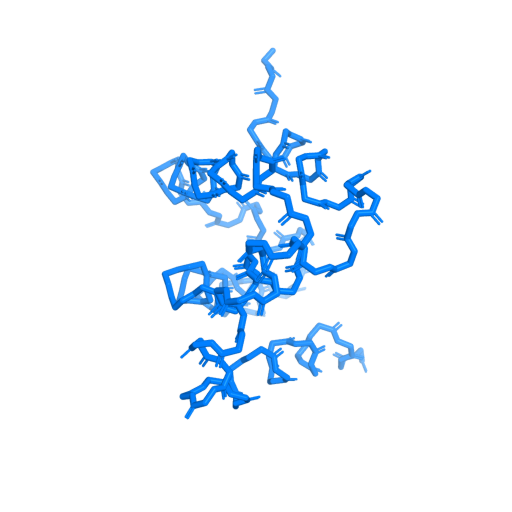N N . GLU A 1 89 ? -0.354 -15.126 -4.565 1.00 52.72 89 GLU A N 1
ATOM 717 C CA . GLU A 1 89 ? -1.514 -14.919 -5.459 1.00 52.72 89 GLU A CA 1
ATOM 718 C C . GLU A 1 89 ? -2.832 -14.667 -4.681 1.00 52.72 89 GLU A C 1
ATOM 720 O O . GLU A 1 89 ? -3.740 -13.988 -5.159 1.00 52.72 89 GLU A O 1
ATOM 725 N N . GLY A 1 90 ? -2.915 -15.151 -3.434 1.00 55.28 90 GLY A N 1
ATOM 726 C CA . GLY A 1 90 ? -4.105 -15.059 -2.587 1.00 55.28 90 GLY A CA 1
ATOM 727 C C . GLY A 1 90 ? -4.383 -13.695 -1.940 1.00 55.28 90 GLY A C 1
ATOM 728 O O . GLY A 1 90 ? -5.556 -13.387 -1.743 1.00 55.28 90 GLY A O 1
ATOM 729 N N . SER A 1 91 ? -3.373 -12.869 -1.621 1.00 61.75 91 SER A N 1
ATOM 730 C CA . SER A 1 91 ? -3.555 -11.614 -0.846 1.00 61.75 91 SER A CA 1
ATOM 731 C C . SER A 1 91 ? -3.867 -10.405 -1.745 1.00 61.75 91 SER A C 1
ATOM 733 O O . SER A 1 91 ? -4.802 -9.651 -1.488 1.00 61.75 91 SER A O 1
ATOM 735 N N . PHE A 1 92 ? -3.200 -10.279 -2.896 1.00 64.25 92 PHE A N 1
ATOM 736 C CA . PHE A 1 92 ? -3.469 -9.184 -3.839 1.00 64.25 92 PHE A CA 1
ATOM 737 C C . PHE A 1 92 ? -4.855 -9.281 -4.502 1.00 64.25 92 PHE A C 1
ATOM 739 O O . PHE A 1 92 ? -5.577 -8.290 -4.626 1.00 64.25 92 PHE A O 1
ATOM 746 N N . LEU A 1 93 ? -5.269 -10.485 -4.913 1.00 62.59 93 LEU A N 1
ATOM 747 C CA . LEU A 1 93 ? -6.580 -10.682 -5.539 1.00 62.59 93 LEU A CA 1
ATOM 748 C C . LEU A 1 93 ? -7.725 -10.508 -4.540 1.00 62.59 93 LEU A C 1
ATOM 750 O O . LEU A 1 93 ? -8.784 -9.993 -4.903 1.00 62.59 93 LEU A O 1
ATOM 754 N N . SER A 1 94 ? -7.525 -10.900 -3.281 1.00 65.56 94 SER A N 1
ATOM 755 C CA . SER A 1 94 ? -8.506 -10.643 -2.226 1.00 65.56 94 SER A CA 1
ATOM 756 C C . SER A 1 94 ? -8.585 -9.153 -1.886 1.00 65.56 94 SER A C 1
ATOM 758 O O . SER A 1 94 ? -9.699 -8.648 -1.739 1.00 65.56 94 SER A O 1
ATOM 760 N N . PHE A 1 95 ? -7.461 -8.428 -1.906 1.00 66.62 95 PHE A N 1
ATOM 761 C CA . PHE A 1 95 ? -7.418 -6.965 -1.812 1.00 66.62 95 PHE A CA 1
ATOM 762 C C . PHE A 1 95 ? -8.221 -6.278 -2.932 1.00 66.62 95 PHE A C 1
ATOM 764 O O . PHE A 1 95 ? -9.161 -5.532 -2.643 1.00 66.62 95 PHE A O 1
ATOM 771 N N . ILE A 1 96 ? -7.940 -6.582 -4.208 1.00 65.19 96 ILE A N 1
ATOM 772 C CA . ILE A 1 96 ? -8.687 -6.015 -5.351 1.00 65.19 96 ILE A CA 1
ATOM 773 C C . ILE A 1 96 ? -10.172 -6.361 -5.256 1.00 65.19 96 ILE A C 1
ATOM 775 O O . ILE A 1 96 ? -11.036 -5.508 -5.468 1.00 65.19 96 ILE A O 1
ATOM 779 N N . ARG A 1 97 ? -10.495 -7.610 -4.908 1.00 67.25 97 ARG A N 1
ATOM 780 C CA . ARG A 1 97 ? -11.884 -8.046 -4.765 1.00 67.25 97 ARG A CA 1
ATOM 781 C C . ARG A 1 97 ? -12.614 -7.272 -3.670 1.00 67.25 97 ARG A C 1
ATOM 783 O O . ARG A 1 97 ? -13.791 -6.977 -3.858 1.00 67.25 97 ARG A O 1
ATOM 790 N N . ARG A 1 98 ? -11.948 -6.932 -2.561 1.00 69.12 98 ARG A N 1
ATOM 791 C CA . ARG A 1 98 ? -12.514 -6.108 -1.476 1.00 69.12 98 ARG A CA 1
ATOM 792 C C . ARG A 1 98 ? -12.785 -4.677 -1.933 1.00 69.12 98 ARG A C 1
ATOM 794 O O . ARG A 1 98 ? -13.866 -4.166 -1.665 1.00 69.12 98 ARG A O 1
ATOM 801 N N . LEU A 1 99 ? -11.872 -4.079 -2.699 1.00 65.19 99 LEU A N 1
ATOM 802 C CA . LEU A 1 99 ? -12.053 -2.732 -3.254 1.00 65.19 99 LEU A CA 1
ATOM 803 C C . LEU A 1 99 ? -13.165 -2.646 -4.314 1.00 65.19 99 LEU A C 1
ATOM 805 O O . LEU A 1 99 ? -13.844 -1.626 -4.412 1.00 65.19 99 LEU A O 1
ATOM 809 N N . LEU A 1 100 ? -13.370 -3.707 -5.102 1.00 63.97 100 LEU A N 1
ATOM 810 C CA . LEU A 1 100 ? -14.388 -3.754 -6.161 1.00 63.97 100 LEU A CA 1
ATOM 811 C C . LEU A 1 100 ? -15.775 -4.206 -5.674 1.00 63.97 100 LEU A C 1
ATOM 813 O O . LEU A 1 100 ? -16.755 -4.026 -6.399 1.00 63.97 100 LEU A O 1
ATOM 817 N N . LYS A 1 101 ? -15.885 -4.773 -4.464 1.00 60.44 101 LYS A N 1
ATOM 818 C CA . LYS A 1 101 ? -17.165 -5.126 -3.828 1.00 60.44 101 LYS A CA 1
ATOM 819 C C . LYS A 1 101 ? -17.858 -3.846 -3.323 1.00 60.44 101 LYS A C 1
ATOM 821 O O . LYS A 1 101 ? -17.777 -3.486 -2.143 1.00 60.44 101 LYS A O 1
ATOM 826 N N . ARG A 1 102 ? -18.485 -3.130 -4.257 1.00 52.66 102 ARG A N 1
ATOM 827 C CA . ARG A 1 102 ? -19.515 -2.124 -3.971 1.00 52.66 102 ARG A CA 1
ATOM 828 C C . ARG A 1 102 ? -20.829 -2.805 -3.625 1.00 52.66 102 ARG A C 1
ATOM 830 O O . ARG A 1 102 ? -21.155 -3.805 -4.301 1.00 52.66 102 ARG A O 1
#

pLDDT: mean 79.35, std 11.66, range [40.03, 92.12]

Secondary structure (DSSP, 8-state):
---HHHHHHHHHTT-S-HHHHHHHHH-HHHHHHHHHHHHHHHHTTT-S-GGGG--HHHHHHHHHHHHHHHTS-HHHHHHHHHHHHHHHHHHHHHHHHHHH--

Radius of gyration: 13.46 Å; chains: 1; bounding box: 33×38×28 Å